Protein AF-S0GRZ1-F1 (afdb_monomer_lite)

Organism: NCBI:txid1235789

Radius of gyration: 9.57 Å; chains: 1; bounding box: 22×22×19 Å

pLDDT: mean 91.38, std 6.82, range [62.34, 95.94]

Structure (mmCIF, N/CA/C/O backbone):
data_AF-S0GRZ1-F1
#
_entry.id   AF-S0GRZ1-F1
#
loop_
_atom_site.group_PDB
_atom_site.id
_atom_site.type_symbol
_atom_site.label_atom_id
_atom_site.label_alt_id
_atom_site.label_comp_id
_atom_site.label_asym_id
_atom_site.label_entity_id
_atom_site.label_seq_id
_atom_site.pdbx_PDB_ins_code
_atom_site.Cartn_x
_atom_site.Cartn_y
_atom_site.Cartn_z
_atom_site.occupancy
_atom_site.B_iso_or_equiv
_atom_site.auth_seq_id
_atom_site.auth_comp_id
_atom_site.auth_asym_id
_atom_site.auth_atom_id
_atom_site.pdbx_PDB_model_num
ATOM 1 N N . MET A 1 1 ? -10.127 -1.252 -12.588 1.00 62.34 1 MET A N 1
ATOM 2 C CA . MET A 1 1 ? -10.002 -1.089 -11.119 1.00 62.34 1 MET A CA 1
ATOM 3 C C . MET A 1 1 ? -10.894 -2.036 -10.316 1.00 62.34 1 MET A C 1
ATOM 5 O O . MET A 1 1 ? -10.555 -2.291 -9.170 1.00 62.34 1 MET A O 1
ATOM 9 N N . THR A 1 2 ? -11.953 -2.621 -10.893 1.00 72.06 2 THR A N 1
ATOM 10 C CA . THR A 1 2 ? -12.892 -3.540 -10.210 1.00 72.06 2 THR A CA 1
ATOM 11 C C . THR A 1 2 ? -12.199 -4.671 -9.440 1.00 72.06 2 THR A C 1
ATOM 13 O O . THR A 1 2 ? -12.427 -4.832 -8.248 1.00 72.06 2 THR A O 1
ATOM 16 N N . ARG A 1 3 ? -11.225 -5.345 -10.065 1.00 84.62 3 ARG A N 1
ATOM 17 C CA . ARG A 1 3 ? -10.463 -6.440 -9.441 1.00 84.62 3 ARG A CA 1
ATOM 18 C C . ARG A 1 3 ? -9.656 -6.028 -8.201 1.00 84.62 3 ARG A C 1
ATOM 20 O O . ARG A 1 3 ? -9.456 -6.835 -7.307 1.00 84.62 3 ARG A O 1
ATOM 27 N N . VAL A 1 4 ? -9.179 -4.784 -8.123 1.00 87.88 4 VAL A N 1
ATOM 28 C CA . VAL A 1 4 ? -8.427 -4.307 -6.945 1.00 87.88 4 VAL A CA 1
ATOM 29 C C . VAL A 1 4 ? -9.370 -4.064 -5.771 1.00 87.88 4 VAL A C 1
ATOM 31 O O . VAL A 1 4 ? -9.014 -4.354 -4.637 1.00 87.88 4 VAL A O 1
ATOM 34 N N . MET A 1 5 ? -10.578 -3.564 -6.036 1.00 89.31 5 MET A N 1
ATOM 35 C CA . MET A 1 5 ? -11.592 -3.343 -5.002 1.00 89.31 5 MET A CA 1
ATOM 36 C C . MET A 1 5 ? -12.078 -4.670 -4.405 1.00 89.31 5 MET A C 1
ATOM 38 O O . MET A 1 5 ? -12.203 -4.768 -3.190 1.00 89.31 5 MET A O 1
ATOM 42 N N . GLU A 1 6 ? -12.254 -5.704 -5.235 1.00 90.50 6 GLU A N 1
ATOM 43 C CA . GLU A 1 6 ? -12.560 -7.072 -4.783 1.00 90.50 6 GLU A CA 1
ATOM 44 C C . GLU A 1 6 ? -11.455 -7.633 -3.880 1.00 90.50 6 GLU A C 1
ATOM 46 O O . GLU A 1 6 ? -11.733 -8.161 -2.808 1.00 90.50 6 GLU A O 1
ATOM 51 N N . LEU A 1 7 ? -10.188 -7.459 -4.272 1.00 92.19 7 LEU A N 1
ATOM 52 C CA . LEU A 1 7 ? -9.043 -7.880 -3.461 1.00 92.19 7 LEU A CA 1
ATOM 53 C C . LEU A 1 7 ? -8.935 -7.096 -2.143 1.00 92.19 7 LEU A C 1
ATOM 55 O O . LEU A 1 7 ? -8.496 -7.651 -1.143 1.00 92.19 7 LEU A O 1
ATOM 59 N N . LEU A 1 8 ? -9.333 -5.818 -2.122 1.00 92.81 8 LEU A N 1
ATOM 60 C CA . LEU A 1 8 ? -9.356 -5.003 -0.902 1.00 92.81 8 LEU A CA 1
ATOM 61 C C . LEU A 1 8 ? -10.481 -5.391 0.066 1.00 92.81 8 LEU A C 1
ATOM 63 O O . LEU A 1 8 ? -10.358 -5.083 1.252 1.00 92.81 8 LEU A O 1
ATOM 67 N N . ALA A 1 9 ? -11.546 -6.039 -0.413 1.00 92.69 9 ALA A N 1
ATOM 68 C CA . ALA A 1 9 ? -12.634 -6.534 0.429 1.00 92.69 9 ALA A CA 1
ATOM 69 C C . ALA A 1 9 ? -12.219 -7.754 1.267 1.00 92.69 9 ALA A C 1
ATOM 71 O O . ALA A 1 9 ? -12.764 -7.979 2.349 1.00 92.69 9 ALA A O 1
ATOM 72 N N . ASP A 1 10 ? -11.233 -8.523 0.799 1.00 91.50 10 ASP A N 1
ATOM 73 C CA . ASP A 1 10 ? -10.686 -9.646 1.551 1.00 91.50 10 ASP A CA 1
ATOM 74 C C . ASP A 1 10 ? -9.773 -9.148 2.683 1.00 91.50 10 ASP A C 1
ATOM 76 O O . ASP A 1 10 ? -8.630 -8.733 2.473 1.00 91.50 10 ASP A O 1
ATOM 80 N N . LYS A 1 11 ? -10.284 -9.202 3.919 1.00 86.31 11 LYS A N 1
ATOM 81 C CA . LYS A 1 11 ? -9.550 -8.797 5.130 1.00 86.31 11 LYS A CA 1
ATOM 82 C C . LYS A 1 11 ? -8.328 -9.670 5.421 1.00 86.31 11 LYS A C 1
ATOM 84 O O . LYS A 1 11 ? -7.464 -9.235 6.182 1.00 86.31 11 LYS A O 1
ATOM 89 N N . ASN A 1 12 ? -8.242 -10.864 4.832 1.00 92.44 12 ASN A N 1
ATOM 90 C CA . ASN A 1 12 ? -7.090 -11.745 4.997 1.00 92.44 12 ASN A CA 1
ATOM 91 C C . ASN A 1 12 ? -5.908 -11.315 4.122 1.00 92.44 12 ASN A C 1
ATOM 93 O O . ASN A 1 12 ? -4.784 -11.724 4.393 1.00 92.44 12 ASN A O 1
ATOM 97 N N . LEU A 1 13 ? -6.143 -10.477 3.104 1.00 94.12 13 LEU A N 1
ATOM 98 C CA . LEU A 1 13 ? -5.084 -9.945 2.258 1.00 94.12 13 LEU A CA 1
ATOM 99 C C . LEU A 1 13 ? -4.520 -8.644 2.837 1.00 94.12 13 LEU A C 1
ATOM 101 O O . LEU A 1 13 ? -5.206 -7.634 3.056 1.00 94.12 13 LEU A O 1
ATOM 105 N N . SER A 1 14 ? -3.207 -8.628 3.031 1.00 94.38 14 SER A N 1
ATOM 106 C CA . SER A 1 14 ? -2.467 -7.401 3.292 1.00 94.38 14 SER A CA 1
ATOM 107 C C . SER A 1 14 ? -2.484 -6.484 2.061 1.00 94.38 14 SER A C 1
ATOM 109 O O . SER A 1 14 ? -2.655 -6.911 0.921 1.00 94.38 14 SER A O 1
ATOM 111 N N . ILE A 1 15 ? -2.261 -5.184 2.270 1.00 93.94 15 ILE A N 1
ATOM 112 C CA . ILE A 1 15 ? -2.174 -4.222 1.155 1.00 93.94 15 ILE A CA 1
ATOM 113 C C . ILE A 1 15 ? -0.999 -4.554 0.221 1.00 93.94 15 ILE A C 1
ATOM 115 O O . ILE A 1 15 ? -1.060 -4.240 -0.966 1.00 93.94 15 ILE A O 1
ATOM 119 N N . LEU A 1 16 ? 0.050 -5.198 0.744 1.00 94.62 16 LEU A N 1
ATOM 120 C CA . LEU A 1 16 ? 1.164 -5.702 -0.053 1.00 94.62 16 LEU A CA 1
ATOM 121 C C . LEU A 1 16 ? 0.694 -6.813 -1.000 1.00 94.62 16 LEU A C 1
ATOM 1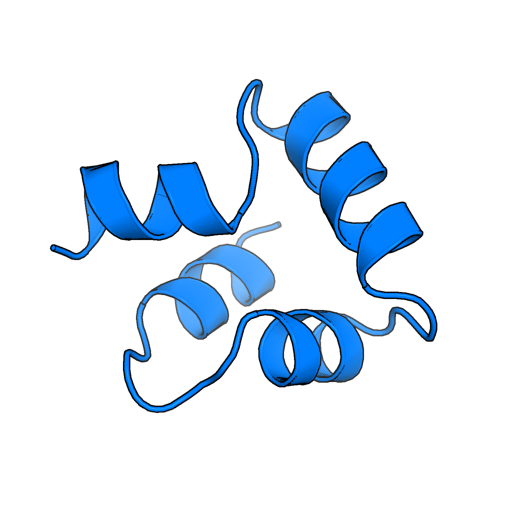23 O O . LEU A 1 16 ? 0.853 -6.666 -2.209 1.00 94.62 16 LEU A O 1
ATOM 127 N N . GLU A 1 17 ? 0.020 -7.844 -0.489 1.00 95.38 17 GLU A N 1
ATOM 128 C CA . GLU A 1 17 ? -0.495 -8.948 -1.314 1.00 95.38 17 GLU A CA 1
ATOM 129 C C . GLU A 1 17 ? -1.522 -8.468 -2.345 1.00 95.38 17 GLU A C 1
ATOM 131 O O . GLU A 1 17 ? -1.530 -8.932 -3.485 1.00 95.38 17 GLU A O 1
ATOM 136 N N . VAL A 1 18 ? -2.374 -7.503 -1.978 1.00 94.88 18 VAL A N 1
ATOM 137 C CA . VAL A 1 18 ? -3.285 -6.854 -2.932 1.00 94.88 18 VAL A CA 1
ATOM 138 C C . VAL A 1 18 ? -2.494 -6.157 -4.039 1.00 94.88 18 VAL A C 1
ATOM 140 O O . VAL A 1 18 ? -2.858 -6.277 -5.208 1.00 94.88 18 VAL A O 1
ATOM 143 N N . SER A 1 19 ? -1.409 -5.453 -3.698 1.00 95.06 19 SER A N 1
ATOM 144 C CA . SER A 1 19 ? -0.569 -4.775 -4.691 1.00 95.06 19 SER A CA 1
ATOM 145 C C . SER A 1 19 ? 0.105 -5.761 -5.650 1.00 95.06 19 SER A C 1
ATOM 147 O O . SER A 1 19 ? 0.055 -5.557 -6.864 1.00 95.06 19 SER A O 1
ATOM 149 N N . GLU A 1 20 ? 0.622 -6.876 -5.132 1.00 95.19 20 GLU A N 1
ATOM 150 C CA . GLU A 1 20 ? 1.254 -7.935 -5.924 1.00 95.19 20 GLU A CA 1
ATOM 151 C C . GLU A 1 20 ? 0.240 -8.619 -6.849 1.00 95.19 20 GLU A C 1
ATOM 153 O O . GLU A 1 20 ? 0.467 -8.736 -8.054 1.00 95.19 20 GLU A O 1
ATOM 158 N N . LYS A 1 21 ? -0.937 -8.989 -6.321 1.00 94.25 21 LYS A N 1
ATOM 159 C CA . LYS A 1 21 ? -2.040 -9.583 -7.102 1.00 94.25 21 LYS A CA 1
ATOM 160 C C . LYS A 1 21 ? -2.624 -8.619 -8.138 1.00 94.25 21 LYS A C 1
ATOM 162 O O . LYS A 1 21 ? -3.186 -9.068 -9.137 1.00 94.25 21 LYS A O 1
ATOM 167 N N . ALA A 1 22 ? -2.493 -7.311 -7.917 1.00 91.25 22 ALA A N 1
ATOM 168 C CA . ALA A 1 22 ? -2.861 -6.271 -8.872 1.00 91.25 22 ALA A CA 1
ATOM 169 C C . ALA A 1 22 ? -1.785 -6.023 -9.951 1.00 91.25 22 ALA A C 1
ATOM 171 O O . ALA A 1 22 ? -2.004 -5.194 -10.834 1.00 91.25 22 ALA A O 1
ATOM 172 N N . GLY A 1 23 ? -0.652 -6.736 -9.905 1.00 92.50 23 GLY A N 1
ATOM 173 C CA . GLY A 1 23 ? 0.433 -6.643 -10.886 1.00 92.50 23 GLY A CA 1
ATOM 174 C C . GLY A 1 23 ? 1.483 -5.576 -10.570 1.00 92.50 23 GLY A C 1
ATOM 175 O O . GLY A 1 23 ? 2.274 -5.224 -11.443 1.00 92.50 23 GLY A O 1
ATOM 176 N N . PHE A 1 24 ? 1.505 -5.044 -9.346 1.00 93.12 24 PHE A N 1
ATOM 177 C CA . PHE A 1 24 ? 2.497 -4.063 -8.919 1.00 93.12 24 PHE A CA 1
ATOM 178 C C . PHE A 1 24 ? 3.624 -4.745 -8.148 1.00 93.12 24 PHE A C 1
ATOM 180 O O . PHE A 1 24 ? 3.394 -5.461 -7.181 1.00 93.12 24 PHE A O 1
ATOM 187 N N . THR A 1 25 ? 4.864 -4.450 -8.527 1.00 89.50 25 THR A N 1
ATOM 188 C CA . THR A 1 25 ? 6.069 -4.917 -7.821 1.00 89.50 25 THR A CA 1
ATOM 189 C C . THR A 1 25 ? 6.428 -4.051 -6.613 1.00 89.50 25 THR A C 1
ATOM 191 O O . THR A 1 25 ? 7.297 -4.405 -5.824 1.00 89.50 25 THR A O 1
ATOM 194 N N . ASN A 1 26 ? 5.787 -2.888 -6.468 1.00 92.50 26 ASN A N 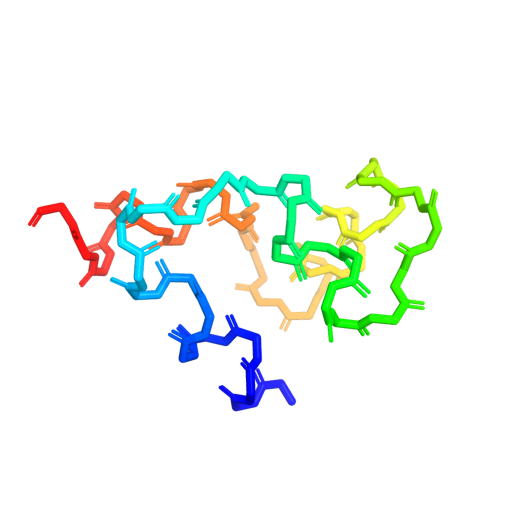1
ATOM 195 C CA . ASN A 1 26 ? 6.060 -1.939 -5.398 1.00 92.50 26 ASN A CA 1
ATOM 196 C C . ASN A 1 26 ? 4.751 -1.398 -4.806 1.00 92.50 26 ASN A C 1
ATOM 198 O O . ASN A 1 26 ? 4.019 -0.645 -5.455 1.00 92.50 26 ASN A O 1
ATOM 202 N N . GLN A 1 27 ? 4.504 -1.718 -3.534 1.00 93.75 27 GLN A N 1
ATOM 203 C CA . GLN A 1 27 ? 3.314 -1.298 -2.788 1.00 93.75 27 GLN A CA 1
ATOM 204 C C . GLN A 1 27 ? 3.159 0.230 -2.691 1.00 93.75 27 GLN A C 1
ATOM 206 O O . GLN A 1 27 ? 2.038 0.749 -2.705 1.00 93.75 27 GLN A O 1
ATOM 211 N N . ARG A 1 28 ? 4.265 0.982 -2.597 1.00 94.31 28 ARG A N 1
ATOM 212 C CA . ARG A 1 28 ? 4.228 2.452 -2.546 1.00 94.31 28 ARG A CA 1
ATOM 213 C C . ARG A 1 28 ? 3.781 3.019 -3.889 1.00 94.31 28 ARG A C 1
ATOM 215 O O . ARG A 1 28 ? 2.940 3.914 -3.913 1.00 94.31 28 ARG A O 1
ATOM 222 N N . TYR A 1 29 ? 4.292 2.473 -4.992 1.00 94.25 29 TYR A N 1
ATOM 223 C CA . TYR A 1 29 ? 3.859 2.867 -6.333 1.00 94.25 29 TYR A CA 1
ATOM 224 C C . TYR A 1 29 ? 2.3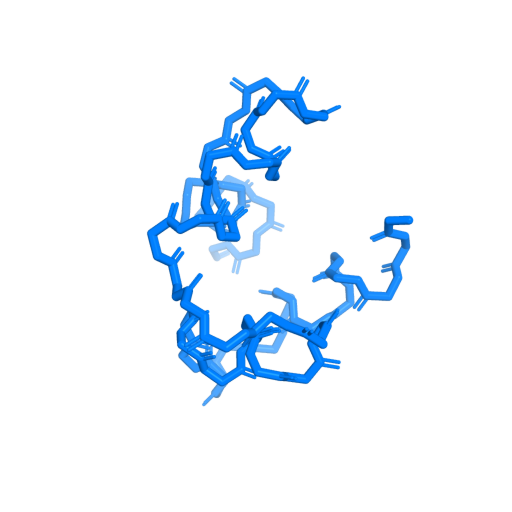82 2.521 -6.570 1.00 94.25 29 TYR A C 1
ATOM 226 O O . TYR A 1 29 ? 1.612 3.395 -6.966 1.00 94.25 29 TYR A O 1
ATOM 234 N N . PHE A 1 30 ? 1.962 1.306 -6.201 1.00 95.81 30 PHE A N 1
ATOM 235 C CA . PHE A 1 30 ? 0.553 0.903 -6.192 1.00 95.81 30 PHE A CA 1
ATOM 236 C C . PHE A 1 30 ? -0.325 1.892 -5.423 1.00 95.81 30 PHE A C 1
ATOM 238 O O . PHE A 1 30 ? -1.331 2.363 -5.943 1.00 95.81 30 PHE A O 1
ATOM 245 N N . SER A 1 31 ? 0.073 2.253 -4.201 1.00 95.50 31 SER A N 1
ATOM 246 C CA . SER A 1 31 ? -0.701 3.164 -3.354 1.00 95.50 31 SER A CA 1
ATOM 247 C C . SER A 1 31 ? -0.841 4.555 -3.976 1.00 95.50 31 SER A C 1
ATOM 249 O O . SER A 1 31 ? -1.910 5.158 -3.879 1.00 95.50 31 SER A O 1
ATOM 251 N N . THR A 1 32 ? 0.207 5.054 -4.638 1.00 95.94 32 THR A N 1
ATOM 252 C CA . THR A 1 32 ? 0.170 6.324 -5.379 1.00 95.94 32 THR A CA 1
ATOM 253 C C . THR A 1 32 ? -0.796 6.253 -6.557 1.00 95.94 32 THR A C 1
ATOM 255 O O . THR A 1 32 ? -1.679 7.102 -6.657 1.00 95.94 32 THR A O 1
ATOM 258 N N . VAL A 1 33 ? -0.676 5.229 -7.409 1.00 94.62 33 VAL A N 1
ATOM 259 C CA . VAL A 1 33 ? -1.542 5.044 -8.587 1.00 94.62 33 VAL A CA 1
ATOM 260 C C . VAL A 1 33 ? -2.99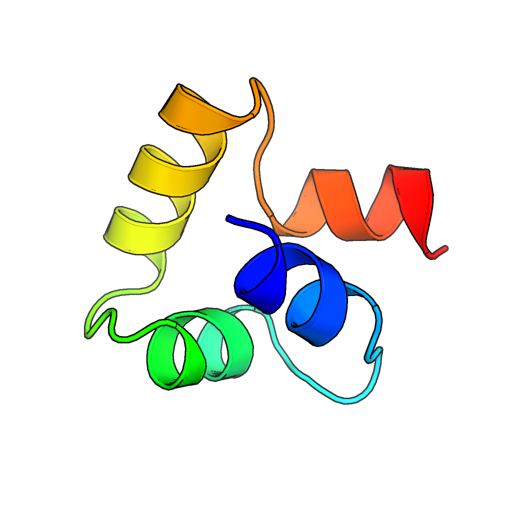7 4.843 -8.165 1.00 94.62 33 VAL A C 1
ATOM 262 O O . VAL A 1 33 ? -3.900 5.480 -8.703 1.00 94.62 33 VAL A O 1
ATOM 265 N N . PHE A 1 34 ? -3.235 4.019 -7.143 1.00 95.06 34 PHE A N 1
ATOM 266 C CA . PHE A 1 34 ? -4.569 3.784 -6.603 1.00 95.06 34 PHE A CA 1
ATOM 267 C C . PHE A 1 34 ? -5.190 5.073 -6.055 1.00 95.06 34 PHE A C 1
ATOM 269 O O . PHE A 1 34 ? -6.359 5.344 -6.330 1.00 95.06 34 PHE A O 1
ATOM 276 N N . LYS A 1 35 ? -4.413 5.893 -5.334 1.00 95.38 35 LYS A N 1
ATOM 277 C CA . LYS A 1 35 ? -4.871 7.192 -4.829 1.00 95.38 35 LYS A CA 1
ATOM 278 C C . LYS A 1 35 ? -5.151 8.185 -5.950 1.00 95.38 35 LYS A C 1
ATOM 280 O O . LYS A 1 35 ? -6.139 8.902 -5.867 1.00 95.38 35 LYS A O 1
ATOM 285 N N . GLN A 1 36 ? -4.319 8.233 -6.987 1.00 95.06 36 GLN A N 1
ATOM 286 C CA . GLN A 1 36 ? -4.567 9.087 -8.151 1.00 95.06 36 GLN A CA 1
ATOM 287 C C . GLN A 1 36 ? -5.856 8.686 -8.880 1.00 95.06 36 GLN A C 1
ATOM 289 O O . GLN A 1 36 ? -6.593 9.556 -9.328 1.00 95.06 36 GLN A O 1
ATOM 294 N N . ALA A 1 37 ? -6.152 7.386 -8.946 1.00 92.56 37 ALA A N 1
ATOM 295 C CA . ALA A 1 37 ? -7.343 6.870 -9.611 1.00 92.56 37 ALA A CA 1
ATOM 296 C C . ALA A 1 37 ? -8.634 6.970 -8.771 1.00 92.56 37 ALA A C 1
ATOM 298 O O . ALA A 1 37 ? -9.698 7.185 -9.340 1.00 92.56 37 ALA A O 1
ATOM 299 N N . ASN A 1 38 ? -8.566 6.803 -7.443 1.00 91.38 38 ASN A N 1
ATOM 300 C CA . ASN A 1 38 ? -9.749 6.712 -6.563 1.00 91.38 38 ASN A CA 1
ATOM 301 C C . ASN A 1 38 ? -9.853 7.845 -5.524 1.00 91.38 38 ASN A C 1
ATOM 303 O O . ASN A 1 38 ? -10.739 7.826 -4.677 1.00 91.38 38 ASN A O 1
ATOM 307 N N . GLY A 1 39 ? -8.916 8.795 -5.508 1.00 95.12 39 GLY A N 1
ATOM 308 C CA . GLY A 1 39 ? -8.883 9.915 -4.558 1.00 95.12 39 GLY A CA 1
ATOM 309 C C . GLY A 1 39 ? -8.381 9.576 -3.145 1.00 95.12 39 GLY A C 1
ATOM 310 O O . GLY A 1 39 ? -8.085 10.482 -2.366 1.00 95.12 39 GLY A O 1
ATOM 311 N N . MET A 1 40 ? -8.215 8.296 -2.799 1.00 95.12 40 MET A N 1
ATOM 312 C CA . MET A 1 40 ? -7.785 7.849 -1.467 1.00 95.12 40 MET A CA 1
ATOM 313 C C . ME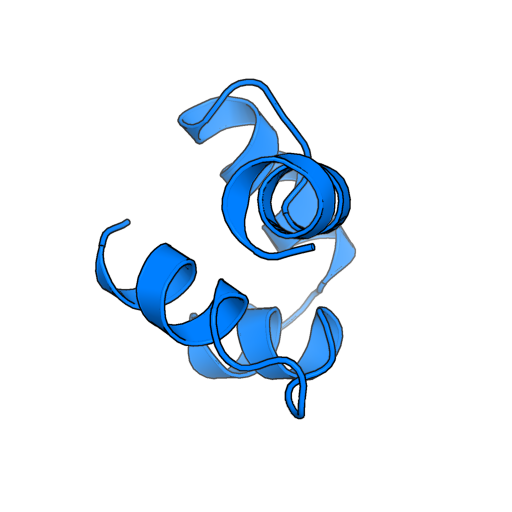T A 1 40 ? -6.839 6.647 -1.522 1.00 95.12 40 MET A C 1
ATOM 315 O O . MET A 1 40 ? -6.769 5.942 -2.522 1.00 95.12 40 MET A O 1
ATOM 319 N N . THR A 1 41 ? -6.080 6.409 -0.449 1.00 95.12 41 THR A N 1
ATOM 320 C CA . THR A 1 41 ? -5.160 5.262 -0.384 1.00 95.12 41 THR A CA 1
ATOM 321 C C . THR A 1 41 ? -5.932 3.941 -0.275 1.00 95.12 41 THR A C 1
ATOM 323 O O . THR A 1 41 ? -7.026 3.925 0.289 1.00 95.12 41 THR A O 1
ATOM 326 N N . PRO A 1 42 ? -5.368 2.814 -0.744 1.00 94.81 42 PRO A N 1
ATOM 327 C CA . PRO A 1 42 ? -6.037 1.512 -0.679 1.00 94.81 42 PRO A CA 1
ATOM 328 C C . PRO A 1 42 ? -6.349 1.077 0.764 1.00 94.81 42 PRO A C 1
ATOM 330 O O . PRO A 1 42 ? -7.416 0.529 1.022 1.00 94.81 42 PRO A O 1
ATOM 333 N N . SER A 1 43 ? -5.481 1.397 1.732 1.00 94.00 43 SER A N 1
ATOM 334 C CA . SER A 1 43 ? -5.752 1.150 3.158 1.00 94.00 43 SER A CA 1
ATOM 335 C C . SER A 1 43 ? -6.960 1.934 3.671 1.00 94.00 43 SER A C 1
ATOM 337 O O . SER A 1 43 ? -7.771 1.383 4.410 1.00 94.00 43 SER A O 1
ATOM 339 N N . LYS A 1 44 ? -7.082 3.210 3.275 1.00 94.62 44 LYS A N 1
ATOM 340 C CA . LYS A 1 44 ? -8.206 4.069 3.663 1.00 94.62 44 LYS A CA 1
ATOM 341 C C . LYS A 1 44 ? -9.500 3.602 3.000 1.00 94.62 44 LYS A C 1
ATOM 343 O O . LYS A 1 44 ? -10.503 3.462 3.683 1.00 94.62 44 LYS A O 1
ATOM 348 N N . TYR A 1 45 ? -9.441 3.263 1.712 1.00 94.38 45 TYR A N 1
ATOM 349 C CA . TYR A 1 45 ? -10.566 2.679 0.985 1.00 94.38 45 TYR A CA 1
ATOM 350 C C . TYR A 1 45 ? -11.092 1.422 1.685 1.00 94.38 45 TYR A C 1
ATOM 352 O O . TYR A 1 45 ? -12.289 1.291 1.922 1.00 94.38 45 TYR A O 1
ATOM 360 N N . ARG A 1 46 ? -10.190 0.522 2.097 1.00 93.44 46 ARG A N 1
ATOM 361 C CA . ARG A 1 46 ? -10.573 -0.686 2.833 1.00 93.44 46 ARG A CA 1
ATOM 362 C C . ARG A 1 46 ? -11.230 -0.379 4.177 1.00 93.44 46 ARG A C 1
ATOM 364 O O . ARG A 1 46 ? -12.192 -1.042 4.538 1.00 93.44 46 ARG A O 1
ATOM 371 N N . GLN A 1 47 ? -10.727 0.613 4.905 1.00 92.44 47 GLN A N 1
ATOM 372 C CA . GLN A 1 47 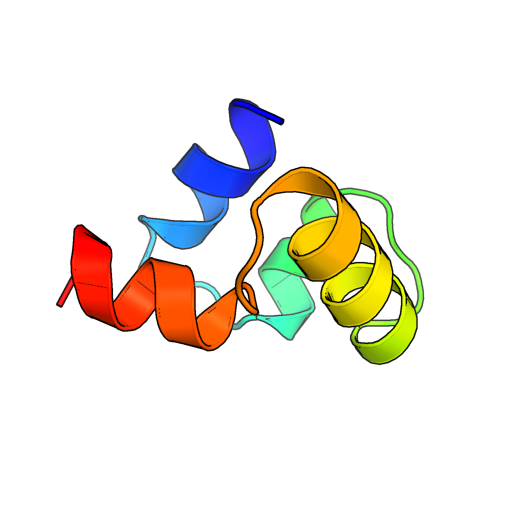? -11.316 1.028 6.177 1.00 92.44 47 GLN A CA 1
ATOM 373 C C . GLN A 1 47 ? -12.710 1.652 5.998 1.00 92.44 47 GLN A C 1
ATOM 375 O O . GLN A 1 47 ? -13.596 1.378 6.792 1.00 92.44 47 GLN A O 1
ATOM 380 N N . GLU A 1 48 ? -12.930 2.477 4.975 1.00 92.94 48 GLU A N 1
ATOM 381 C CA . GLU A 1 48 ? -14.223 3.155 4.784 1.00 92.94 48 GLU A CA 1
ATOM 382 C C . GLU A 1 48 ? -15.305 2.234 4.204 1.00 92.94 48 GLU A C 1
ATOM 384 O O . GLU A 1 48 ? -16.478 2.390 4.535 1.00 92.94 48 GLU A O 1
ATOM 389 N N . HIS A 1 49 ? -14.927 1.266 3.364 1.00 89.25 49 HIS A N 1
ATOM 390 C CA . HIS A 1 49 ? -15.885 0.413 2.653 1.00 89.25 49 HIS A CA 1
ATOM 391 C C . HIS A 1 49 ? -16.038 -0.995 3.230 1.00 89.25 49 HIS A C 1
ATOM 393 O O . HIS A 1 49 ? -17.062 -1.633 2.990 1.00 89.25 49 HIS A O 1
ATOM 399 N N . PHE A 1 50 ? -15.042 -1.492 3.966 1.00 85.25 50 PHE A N 1
ATOM 400 C CA . PHE A 1 50 ? -15.003 -2.883 4.420 1.00 85.25 50 PHE A CA 1
ATOM 401 C C . PHE A 1 50 ? -14.633 -3.025 5.902 1.00 85.25 50 PHE A C 1
ATOM 403 O O . PHE A 1 50 ? -14.255 -4.123 6.301 1.00 85.25 50 PHE A O 1
ATOM 410 N N . SER A 1 51 ? -14.701 -1.967 6.727 1.00 65.06 51 SER A N 1
ATOM 411 C CA . SER A 1 51 ? -14.508 -2.114 8.183 1.00 65.06 51 SER A CA 1
ATOM 412 C C . SER A 1 51 ? -15.569 -3.013 8.801 1.00 65.06 51 SER A C 1
ATOM 414 O O . SER A 1 51 ? -16.753 -2.910 8.435 1.00 65.06 51 SER A O 1
#

InterPro domains:
  IPR009057 Homedomain-like superfamily [SSF46689] (2-49)
  IPR018060 AraC-like, DNA binding HTH domain [PF00165] (10-47)
  IPR018060 AraC-like, DNA binding HTH domain [PS01124] (1-48)
  IPR020449 Transcription regulator HTH, AraC- type, HTH domain [PR00032] (15-30)
  IPR020449 Transcription regulator HTH, AraC- type, HTH domain [PR00032] (30-46)

Sequence (51 aa):
MTRVMELLADKNLSILEVSEKAGFTNQRYFSTVFKQANGMTPSKYRQEHFS

Foldseek 3Di:
DVQLLVQLLPPVDDLCNSCVVVVHPDSVVVQVVCCVVPVHGSVVSSVVPRD

Secondary structure (DSSP, 8-state):
-HHHHHHHH-TTS-HHHHHHHTT-S-HHHHHHHHHHHHSS-HHHHHHHHH-